Protein AF-A0A2X1RK72-F1 (afdb_monomer_lite)

Sequence (63 aa):
MANKNIMLRLGIYNLFNYRYVTWEAVRQTAQGAVNQHQNIGNYTRYAASGTKLYLNIRNEILN

Structure (mmCIF, N/CA/C/O backbone):
data_AF-A0A2X1RK72-F1
#
_entry.id   AF-A0A2X1RK72-F1
#
loop_
_atom_site.group_PDB
_atom_site.id
_atom_site.type_symbol
_atom_site.label_atom_id
_atom_site.label_alt_id
_atom_site.label_comp_id
_atom_site.label_asym_id
_atom_site.label_entity_id
_atom_site.label_seq_id
_atom_site.pdbx_PDB_ins_code
_atom_site.Cartn_x
_atom_site.Cartn_y
_atom_site.Cartn_z
_atom_site.occupancy
_atom_site.B_iso_or_equiv
_atom_site.auth_seq_id
_atom_site.auth_comp_id
_atom_site.auth_asym_id
_atom_site.auth_atom_id
_atom_site.pdbx_PDB_model_num
ATOM 1 N N . MET A 1 1 ? 14.485 -16.870 -41.108 1.00 48.22 1 MET A N 1
ATOM 2 C CA . MET A 1 1 ? 14.829 -16.849 -39.669 1.00 48.22 1 MET A CA 1
ATOM 3 C C . MET A 1 1 ? 14.072 -15.667 -39.077 1.00 48.22 1 MET A C 1
ATOM 5 O O . MET A 1 1 ? 14.383 -14.547 -39.451 1.00 48.22 1 MET A O 1
ATOM 9 N N . ALA A 1 2 ? 12.995 -15.894 -38.319 1.00 56.53 2 ALA A N 1
ATOM 10 C CA . ALA A 1 2 ? 12.196 -14.795 -37.765 1.00 56.53 2 ALA A CA 1
ATOM 11 C C . ALA A 1 2 ? 13.034 -14.012 -36.740 1.00 56.53 2 ALA A C 1
ATOM 13 O O . ALA A 1 2 ? 13.656 -14.627 -35.870 1.00 56.53 2 ALA A O 1
ATOM 14 N N . ASN A 1 3 ? 13.074 -12.683 -36.858 1.00 59.38 3 ASN A N 1
ATOM 15 C CA . ASN A 1 3 ? 13.767 -11.817 -35.905 1.00 59.38 3 ASN A CA 1
ATOM 16 C C . ASN A 1 3 ? 13.009 -11.867 -34.570 1.00 59.38 3 ASN A C 1
ATOM 18 O O . ASN A 1 3 ? 11.881 -11.384 -34.465 1.00 59.38 3 ASN A O 1
ATOM 22 N N . LYS A 1 4 ? 13.603 -12.514 -33.563 1.00 70.25 4 LYS A N 1
ATOM 23 C CA . LYS A 1 4 ? 13.071 -12.550 -32.198 1.00 70.25 4 LYS A CA 1
ATOM 24 C C . LYS A 1 4 ? 13.616 -11.349 -31.439 1.00 70.25 4 LYS A C 1
ATOM 26 O O . LYS A 1 4 ? 14.817 -11.286 -31.186 1.00 70.25 4 LYS A O 1
ATOM 31 N N . ASN A 1 5 ? 12.729 -10.450 -31.028 1.00 83.44 5 ASN A N 1
ATOM 32 C CA . ASN A 1 5 ? 13.091 -9.329 -30.170 1.00 83.44 5 ASN A CA 1
ATOM 33 C C . ASN A 1 5 ? 12.788 -9.690 -28.713 1.00 83.44 5 ASN A C 1
ATOM 35 O O . ASN A 1 5 ? 11.718 -10.214 -28.399 1.00 83.44 5 ASN A O 1
ATOM 39 N N . ILE A 1 6 ? 13.741 -9.420 -27.820 1.00 89.88 6 ILE A N 1
ATOM 40 C CA . ILE A 1 6 ? 13.580 -9.613 -26.376 1.00 89.88 6 ILE A CA 1
ATOM 41 C C . ILE A 1 6 ? 13.410 -8.238 -25.735 1.00 89.88 6 ILE A C 1
ATOM 43 O O . ILE A 1 6 ? 14.259 -7.365 -25.896 1.00 89.88 6 ILE A O 1
ATOM 47 N N . MET A 1 7 ? 12.323 -8.052 -24.990 1.00 91.19 7 MET A N 1
ATOM 48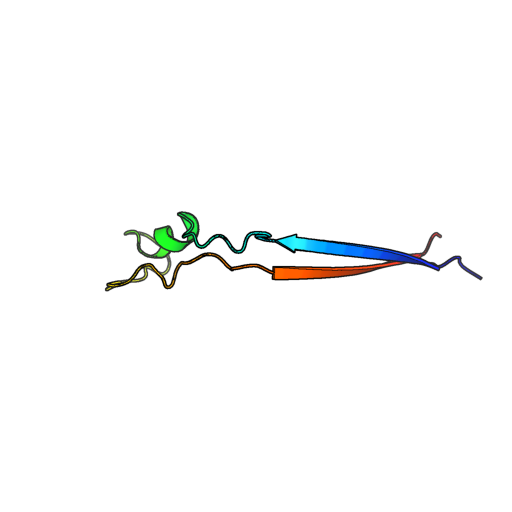 C CA . MET A 1 7 ? 12.053 -6.852 -24.207 1.00 91.19 7 MET A CA 1
ATOM 49 C C . MET A 1 7 ? 12.235 -7.145 -22.719 1.00 91.19 7 MET A C 1
ATOM 51 O O . MET A 1 7 ? 11.650 -8.084 -22.177 1.00 91.19 7 MET A O 1
ATOM 55 N N . LEU A 1 8 ? 13.012 -6.293 -22.054 1.00 94.31 8 LEU A N 1
ATOM 56 C CA . LEU A 1 8 ? 13.246 -6.326 -20.615 1.00 94.31 8 LEU A CA 1
ATOM 57 C C . LEU A 1 8 ? 12.583 -5.112 -19.955 1.00 94.31 8 LEU A C 1
ATOM 59 O O . LEU A 1 8 ? 12.773 -3.987 -20.412 1.00 94.31 8 LEU A O 1
ATOM 63 N N . ARG A 1 9 ? 11.839 -5.313 -18.864 1.00 96.38 9 ARG A N 1
ATOM 64 C CA . ARG A 1 9 ? 11.347 -4.227 -18.003 1.00 96.38 9 ARG A CA 1
ATOM 65 C C . ARG A 1 9 ? 11.755 -4.482 -16.564 1.00 96.38 9 ARG A C 1
ATOM 67 O O . ARG A 1 9 ? 11.489 -5.549 -16.020 1.00 96.38 9 ARG A O 1
ATOM 74 N N . LEU A 1 10 ? 12.364 -3.479 -15.953 1.00 97.69 10 LEU A N 1
ATOM 75 C CA . LEU A 1 10 ? 12.759 -3.478 -14.551 1.00 97.69 10 LEU A CA 1
ATOM 76 C C . LEU A 1 10 ? 12.009 -2.361 -13.832 1.00 97.69 10 LEU A C 1
ATOM 78 O O . LEU A 1 10 ? 11.796 -1.289 -14.397 1.00 97.69 10 LEU A O 1
ATOM 82 N N . GLY A 1 11 ? 11.601 -2.618 -12.596 1.00 97.62 11 GLY A N 1
ATOM 83 C CA . GLY A 1 11 ? 10.917 -1.642 -11.759 1.00 97.62 11 GLY A CA 1
ATOM 84 C C . GLY A 1 11 ? 11.325 -1.783 -10.303 1.00 97.62 11 GLY A C 1
ATOM 85 O O . GLY A 1 11 ? 11.576 -2.887 -9.821 1.00 97.62 11 GLY A O 1
ATOM 86 N N . ILE A 1 12 ? 11.378 -0.657 -9.600 1.00 97.69 12 ILE A N 1
ATOM 87 C CA . ILE A 1 12 ? 11.568 -0.612 -8.152 1.00 97.69 12 ILE A CA 1
ATOM 88 C C . ILE A 1 12 ? 10.338 0.067 -7.564 1.00 97.69 12 ILE A C 1
ATOM 90 O O . ILE A 1 12 ? 10.040 1.214 -7.892 1.00 97.69 12 ILE A O 1
ATOM 94 N N . TYR A 1 13 ? 9.621 -0.638 -6.697 1.00 97.69 13 TYR A N 1
ATOM 95 C CA . TYR A 1 13 ? 8.495 -0.089 -5.948 1.00 97.69 13 TYR A CA 1
ATOM 96 C C . TYR A 1 13 ? 8.953 0.306 -4.547 1.00 97.69 13 TYR A C 1
ATOM 98 O O . TYR A 1 13 ? 9.764 -0.397 -3.946 1.00 97.69 13 TYR A O 1
ATOM 106 N N . ASN A 1 14 ? 8.413 1.415 -4.027 1.00 97.31 14 ASN A N 1
ATOM 107 C CA . ASN A 1 14 ? 8.769 1.971 -2.717 1.00 97.31 14 ASN A CA 1
ATOM 108 C C . ASN A 1 14 ? 10.293 2.173 -2.556 1.00 97.31 14 ASN A C 1
ATOM 110 O O . ASN A 1 14 ? 10.928 1.580 -1.684 1.00 97.31 14 ASN A O 1
ATOM 114 N N . LEU A 1 15 ? 10.888 2.987 -3.437 1.00 96.81 15 LEU A N 1
ATOM 115 C CA . LEU A 1 15 ? 12.343 3.175 -3.550 1.00 96.81 15 LEU A CA 1
ATOM 116 C C . LEU A 1 15 ? 13.015 3.585 -2.231 1.00 96.81 15 LEU A C 1
ATOM 118 O O . LEU A 1 15 ? 14.091 3.095 -1.913 1.00 96.81 15 LEU A O 1
ATOM 122 N N . PHE A 1 16 ? 12.365 4.444 -1.447 1.00 97.75 16 PHE A N 1
ATOM 123 C CA . PHE A 1 16 ? 12.909 4.956 -0.185 1.00 97.75 16 PHE A CA 1
ATOM 124 C C . PHE A 1 16 ? 12.586 4.070 1.023 1.00 97.75 16 PHE A C 1
ATOM 126 O O . PHE A 1 16 ? 12.816 4.475 2.159 1.00 97.75 16 PHE A O 1
ATOM 133 N N . ASN A 1 17 ? 12.021 2.881 0.786 1.00 96.69 17 ASN A N 1
ATOM 134 C CA . ASN A 1 17 ? 11.570 1.955 1.820 1.00 96.69 17 ASN A CA 1
ATOM 135 C C . ASN A 1 17 ? 10.672 2.633 2.873 1.00 96.69 17 ASN A C 1
ATOM 137 O O . ASN A 1 17 ? 10.769 2.360 4.071 1.00 96.69 17 ASN A O 1
ATOM 141 N N . TYR A 1 18 ? 9.810 3.553 2.431 1.00 98.00 18 TYR A N 1
ATOM 142 C CA . TYR A 1 18 ? 8.937 4.288 3.331 1.00 98.00 18 TYR A CA 1
ATOM 143 C C . TYR A 1 18 ? 7.929 3.320 3.944 1.00 98.00 18 TYR A C 1
ATOM 145 O O . TYR A 1 18 ? 7.269 2.554 3.234 1.00 98.00 18 TYR A O 1
ATOM 153 N N . ARG A 1 19 ? 7.823 3.329 5.272 1.00 97.38 19 ARG A N 1
ATOM 154 C CA . ARG A 1 19 ? 6.894 2.466 5.998 1.00 97.38 19 ARG A CA 1
ATOM 155 C C . ARG A 1 19 ? 5.574 3.198 6.185 1.00 97.38 19 ARG A C 1
ATOM 157 O O . ARG A 1 19 ? 5.507 4.182 6.909 1.00 97.38 19 ARG A O 1
ATOM 164 N N . TYR A 1 20 ? 4.526 2.677 5.561 1.00 97.00 20 TYR A N 1
ATOM 165 C CA . TYR A 1 20 ? 3.176 3.220 5.645 1.00 97.00 20 TYR A CA 1
ATOM 166 C C . TYR A 1 20 ? 2.142 2.096 5.684 1.00 97.00 20 TYR A C 1
ATOM 168 O O . TYR A 1 20 ? 2.446 0.931 5.420 1.00 97.00 20 TYR A O 1
ATOM 176 N N . VAL A 1 21 ? 0.915 2.454 6.039 1.00 97.69 21 VAL A N 1
ATOM 177 C CA . VAL A 1 21 ? -0.250 1.570 6.055 1.00 97.69 21 VAL A CA 1
ATOM 178 C C . VAL A 1 21 ? -1.263 2.157 5.083 1.00 97.69 21 VAL A C 1
ATOM 180 O O . VAL A 1 21 ? -1.533 3.356 5.133 1.00 97.69 21 VAL A O 1
ATOM 183 N N . THR A 1 22 ? -1.800 1.333 4.189 1.00 97.31 22 THR A N 1
ATOM 184 C CA . THR A 1 22 ? -2.834 1.782 3.253 1.00 97.31 22 THR A CA 1
ATOM 185 C C . THR A 1 22 ? -4.213 1.673 3.885 1.00 97.31 22 THR A C 1
ATOM 187 O O . THR A 1 22 ? -4.489 0.769 4.682 1.00 97.31 22 THR A O 1
ATOM 190 N N . TRP A 1 23 ? -5.107 2.587 3.512 1.00 95.69 23 TRP A N 1
ATOM 191 C CA . TRP A 1 23 ? -6.488 2.553 3.981 1.00 95.69 23 TRP A CA 1
ATOM 192 C C . TRP A 1 23 ? -7.204 1.283 3.516 1.00 95.69 23 TRP A C 1
ATOM 194 O O . TRP A 1 23 ? -7.959 0.684 4.271 1.00 95.69 23 TRP A O 1
ATOM 204 N N . GLU A 1 24 ? -6.914 0.815 2.307 1.00 96.62 24 GLU A N 1
ATOM 205 C CA . GLU A 1 24 ? -7.475 -0.400 1.722 1.00 96.62 24 GLU A CA 1
ATOM 206 C C . GLU A 1 24 ? -7.163 -1.640 2.567 1.00 96.62 24 GLU A C 1
ATOM 208 O O . GLU A 1 24 ? -8.012 -2.520 2.713 1.00 96.62 24 GLU A O 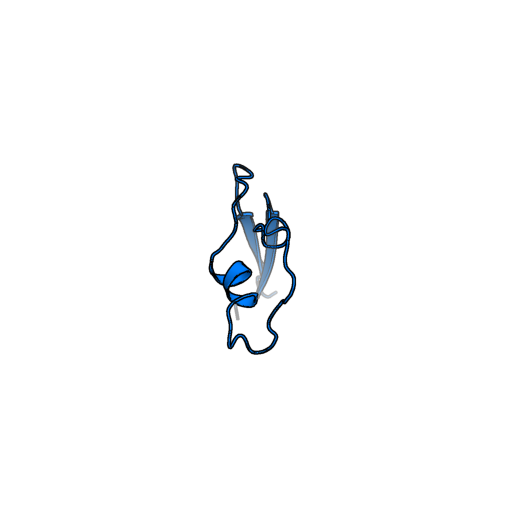1
ATOM 213 N N . ALA A 1 25 ? -5.962 -1.704 3.150 1.00 96.62 25 ALA A N 1
ATOM 214 C CA . ALA A 1 25 ? -5.579 -2.796 4.035 1.00 96.62 25 ALA A CA 1
ATOM 215 C C . ALA A 1 25 ? -6.306 -2.699 5.385 1.00 96.62 25 ALA A C 1
ATOM 217 O O . ALA A 1 25 ? -6.847 -3.692 5.866 1.00 96.62 25 ALA A O 1
ATOM 218 N N . VAL A 1 26 ? -6.395 -1.497 5.965 1.00 96.62 26 VAL A N 1
ATOM 219 C CA . VAL A 1 26 ? -7.102 -1.270 7.241 1.00 96.62 26 VAL A CA 1
ATOM 220 C C . VAL A 1 26 ? -8.611 -1.445 7.101 1.00 96.62 26 VAL A C 1
ATOM 222 O O . VAL A 1 26 ? -9.249 -1.945 8.018 1.00 96.62 26 VAL A O 1
ATOM 225 N N . ARG A 1 27 ? -9.199 -1.130 5.945 1.00 95.94 27 ARG A N 1
ATOM 226 C CA . ARG A 1 27 ? -10.633 -1.306 5.672 1.00 95.94 27 ARG A CA 1
ATOM 227 C C . ARG A 1 27 ? -11.109 -2.745 5.901 1.00 95.94 27 ARG A C 1
ATOM 229 O O . ARG A 1 27 ? -12.287 -2.954 6.169 1.00 95.94 27 ARG A O 1
ATOM 236 N N . GLN A 1 28 ? -10.2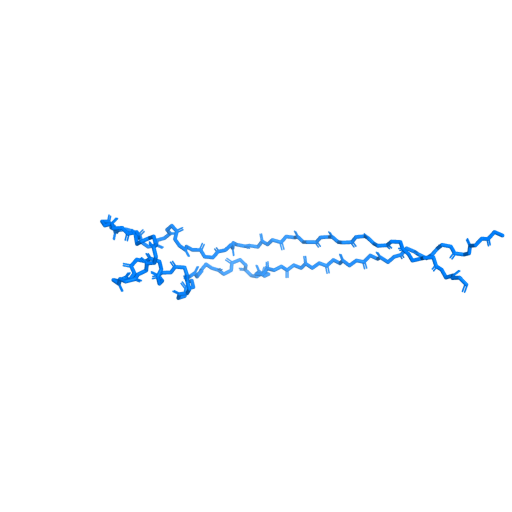11 -3.729 5.875 1.00 96.69 28 GLN A N 1
ATOM 237 C CA . GLN A 1 28 ? -10.512 -5.121 6.223 1.00 96.69 28 GLN A CA 1
ATOM 238 C C . GLN A 1 28 ? -10.938 -5.305 7.693 1.00 96.69 28 GLN A C 1
ATOM 240 O O . GLN A 1 28 ? -11.562 -6.309 8.021 1.00 96.69 28 GLN A O 1
ATOM 245 N N . THR A 1 29 ? -10.651 -4.350 8.586 1.00 95.81 29 THR A N 1
ATOM 246 C CA . THR A 1 29 ? -11.132 -4.360 9.982 1.00 95.81 29 THR A CA 1
ATOM 247 C C . THR A 1 29 ? -12.477 -3.664 10.164 1.00 95.81 29 THR A C 1
ATOM 249 O O . THR A 1 29 ? -13.087 -3.786 11.229 1.00 95.81 29 THR A O 1
ATOM 252 N N . ALA A 1 30 ? -12.936 -2.905 9.164 1.00 94.56 30 ALA A N 1
ATOM 253 C CA . ALA A 1 30 ? -14.163 -2.130 9.262 1.00 94.56 30 ALA A CA 1
ATOM 254 C C . ALA A 1 30 ? -15.387 -3.046 9.395 1.00 94.56 30 ALA A C 1
ATOM 256 O O . ALA A 1 30 ? -15.445 -4.135 8.817 1.00 94.56 30 ALA A O 1
ATOM 257 N N . GLN A 1 31 ? -16.385 -2.584 10.148 1.00 92.81 31 GLN A N 1
ATOM 258 C CA . GLN A 1 31 ? -17.666 -3.277 10.245 1.00 92.81 31 GLN A CA 1
ATOM 259 C C . GLN A 1 31 ? -18.307 -3.377 8.854 1.00 92.81 31 GLN A C 1
ATOM 261 O O . GLN A 1 31 ? -18.351 -2.398 8.111 1.00 92.81 31 GLN A O 1
ATOM 266 N N . GLY A 1 32 ? -18.768 -4.576 8.493 1.00 92.25 32 GLY A N 1
ATOM 267 C CA . GLY A 1 32 ? -19.333 -4.858 7.169 1.00 92.25 32 GLY A CA 1
ATOM 268 C C . GLY A 1 32 ? -18.314 -5.262 6.095 1.00 92.25 32 GLY A C 1
ATOM 269 O O . GLY A 1 32 ? -18.703 -5.481 4.950 1.00 92.25 32 GLY A O 1
ATOM 270 N N . ALA A 1 33 ? -17.024 -5.396 6.425 1.00 95.44 33 ALA A N 1
ATOM 271 C CA . ALA A 1 33 ? -16.075 -6.064 5.536 1.00 95.44 33 ALA A CA 1
ATOM 272 C C . ALA A 1 33 ? -16.454 -7.549 5.365 1.00 95.44 33 ALA A C 1
ATOM 274 O O . ALA A 1 33 ? -16.769 -8.219 6.346 1.00 95.44 33 ALA A O 1
ATOM 275 N N . VAL A 1 34 ? -16.385 -8.065 4.128 1.00 95.44 34 VAL A N 1
ATOM 276 C CA . VAL A 1 34 ? -16.817 -9.438 3.773 1.00 95.44 34 VAL A CA 1
ATOM 277 C C . VAL A 1 34 ? -16.183 -10.493 4.685 1.00 95.44 34 VAL A C 1
ATOM 279 O O . VAL A 1 34 ? -16.870 -11.395 5.146 1.00 95.44 34 VAL A O 1
ATOM 282 N N . ASN A 1 35 ? -14.890 -10.336 4.986 1.00 94.31 35 ASN A N 1
ATOM 283 C CA . ASN A 1 35 ? -14.146 -11.162 5.937 1.00 94.31 35 ASN A CA 1
ATOM 284 C C . ASN A 1 35 ? -13.506 -10.258 6.991 1.00 94.31 35 ASN A C 1
ATOM 286 O O . ASN A 1 35 ? -12.298 -10.019 6.972 1.00 94.31 35 ASN A O 1
ATOM 290 N N . GLN A 1 36 ? -14.336 -9.681 7.859 1.00 95.88 36 GLN A N 1
ATOM 291 C CA . GLN A 1 36 ? -13.874 -8.697 8.829 1.00 95.88 36 GLN A CA 1
ATOM 292 C C . GLN A 1 36 ? -12.800 -9.270 9.762 1.00 95.88 36 GLN A C 1
ATOM 294 O O . GLN A 1 36 ? -13.010 -10.249 10.476 1.00 95.88 36 GLN A O 1
ATOM 299 N N . HIS A 1 37 ? -11.665 -8.583 9.830 1.00 95.62 37 HIS A N 1
ATOM 300 C CA . HIS A 1 37 ? -10.634 -8.844 10.822 1.00 95.62 37 HIS A CA 1
ATOM 301 C C . HIS A 1 37 ? -11.023 -8.216 12.167 1.00 95.62 37 HIS A C 1
ATOM 303 O O . HIS A 1 37 ? -11.051 -6.992 12.311 1.00 95.62 37 HIS A O 1
ATOM 309 N N . GLN A 1 38 ? -11.317 -9.057 13.158 1.00 93.31 38 GLN A N 1
ATOM 310 C CA . GLN A 1 38 ? -11.742 -8.645 14.499 1.00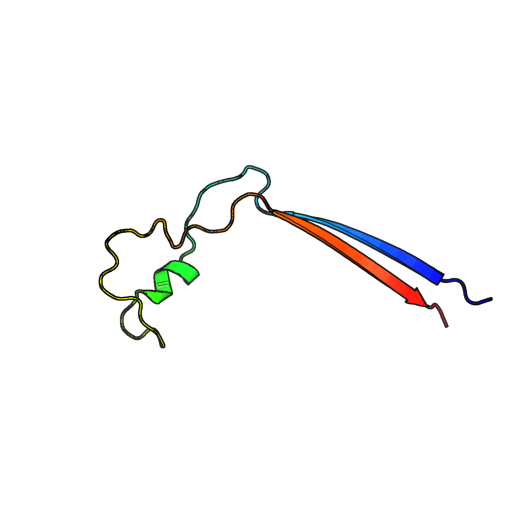 93.31 38 GLN A CA 1
ATOM 311 C C . GLN A 1 38 ? -10.589 -8.707 15.513 1.00 93.31 38 GLN A C 1
AT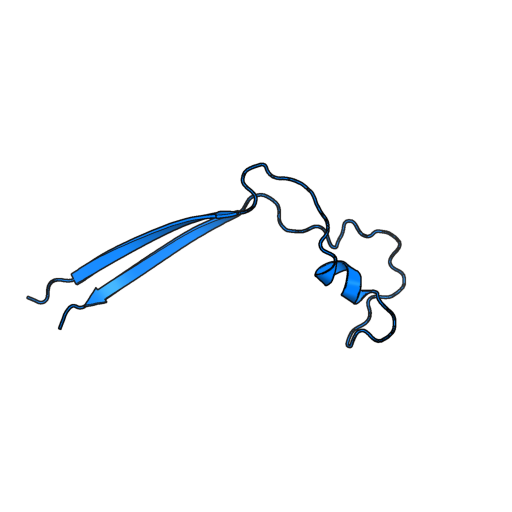OM 313 O O . GLN A 1 38 ? -9.573 -9.359 15.274 1.00 93.31 38 GLN A O 1
ATOM 318 N N . ASN A 1 39 ? -10.755 -8.028 16.655 1.00 90.81 39 ASN A N 1
ATOM 319 C CA . ASN A 1 39 ? -9.797 -8.012 17.772 1.00 90.81 39 ASN A CA 1
ATOM 320 C C . ASN A 1 39 ? -8.375 -7.586 17.367 1.00 90.81 39 ASN A C 1
ATOM 322 O O . ASN A 1 39 ? -7.374 -8.145 17.819 1.00 90.81 39 ASN A O 1
ATOM 326 N N . ILE A 1 40 ? -8.272 -6.584 16.491 1.00 91.44 40 ILE A N 1
ATOM 327 C CA . ILE A 1 40 ? -6.978 -6.098 16.021 1.00 91.44 40 ILE A CA 1
ATOM 328 C C . ILE A 1 40 ? -6.423 -5.054 16.987 1.00 91.44 40 ILE A C 1
ATOM 330 O O . ILE A 1 40 ? -6.772 -3.881 16.925 1.00 91.44 40 ILE A O 1
ATOM 334 N N . GLY A 1 41 ? -5.513 -5.492 17.858 1.00 86.88 41 GLY A N 1
ATOM 335 C CA . GLY A 1 41 ? -4.763 -4.604 18.754 1.00 86.88 41 GLY A CA 1
ATOM 336 C C . GLY A 1 41 ? -3.576 -3.895 18.090 1.00 86.88 41 GLY A C 1
ATOM 337 O O . GLY A 1 41 ? -3.036 -2.948 18.649 1.00 86.88 41 GLY A O 1
ATOM 338 N N . ASN A 1 42 ? -3.148 -4.340 16.901 1.00 91.81 42 ASN A N 1
ATOM 339 C CA . ASN A 1 42 ? -1.980 -3.787 16.216 1.00 91.81 42 ASN A CA 1
ATOM 340 C C . ASN A 1 42 ? -2.178 -3.724 14.691 1.00 91.81 42 ASN A C 1
ATOM 342 O O . ASN A 1 42 ? -2.258 -4.750 14.012 1.00 91.81 42 ASN A O 1
ATOM 346 N N . TYR A 1 43 ? -2.189 -2.503 14.151 1.00 94.31 43 TYR A N 1
ATOM 347 C CA . TYR A 1 43 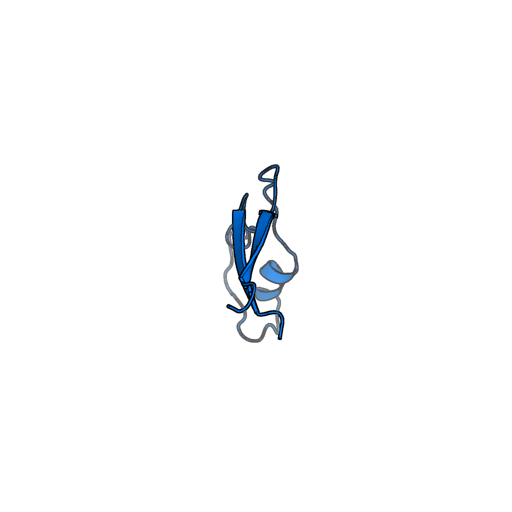? -2.377 -2.223 12.724 1.00 94.31 43 TYR A CA 1
ATOM 348 C C . TYR A 1 43 ? -1.096 -2.347 11.884 1.00 94.31 43 TYR A C 1
ATOM 350 O O . TYR A 1 43 ? -1.162 -2.310 10.659 1.00 94.31 43 TYR A O 1
ATOM 358 N N . THR A 1 44 ? 0.073 -2.564 12.498 1.00 94.62 44 THR A N 1
ATOM 359 C CA . THR A 1 44 ? 1.347 -2.737 11.769 1.00 94.62 44 THR A CA 1
ATOM 360 C C . THR A 1 44 ? 1.354 -3.941 10.830 1.00 94.62 44 THR A C 1
ATOM 362 O O . THR A 1 44 ? 2.142 -3.966 9.885 1.00 94.62 44 THR A O 1
ATOM 365 N N . ARG A 1 45 ? 0.462 -4.914 11.053 1.00 93.44 45 ARG A N 1
ATOM 366 C CA . ARG A 1 45 ? 0.260 -6.067 10.167 1.00 93.44 45 ARG A CA 1
ATOM 367 C C . ARG A 1 45 ? -0.336 -5.702 8.803 1.00 93.44 45 ARG A C 1
ATOM 369 O O . ARG A 1 45 ? -0.233 -6.495 7.878 1.00 93.44 45 ARG A O 1
ATOM 376 N N . TYR A 1 46 ? -0.935 -4.517 8.689 1.00 96.94 46 TYR A N 1
ATOM 377 C CA . TYR A 1 46 ? -1.460 -3.949 7.443 1.00 96.94 46 TYR A CA 1
ATOM 378 C C . TYR A 1 46 ? -0.463 -3.022 6.751 1.00 96.94 46 TYR A C 1
ATOM 380 O O . TYR A 1 46 ? -0.826 -2.324 5.804 1.00 96.94 46 TYR A O 1
ATOM 388 N N . ALA A 1 47 ? 0.782 -2.967 7.235 1.00 97.12 47 ALA A N 1
ATOM 389 C CA . ALA A 1 47 ? 1.813 -2.184 6.580 1.00 97.12 47 ALA A CA 1
ATOM 390 C C . ALA A 1 47 ? 1.959 -2.626 5.121 1.00 97.12 47 ALA A C 1
ATOM 392 O O . ALA A 1 47 ? 2.037 -3.820 4.818 1.00 97.12 47 ALA A O 1
ATOM 393 N N . ALA A 1 48 ? 2.006 -1.639 4.232 1.00 97.31 48 ALA A N 1
ATOM 394 C CA . ALA A 1 48 ? 2.308 -1.861 2.835 1.00 97.31 48 ALA A CA 1
ATOM 395 C C . ALA A 1 48 ? 3.703 -2.481 2.686 1.00 97.31 48 ALA A C 1
ATOM 397 O O . ALA A 1 48 ? 4.545 -2.422 3.591 1.00 97.31 48 ALA A O 1
ATOM 398 N N . SER A 1 49 ? 3.958 -3.078 1.523 1.00 96.50 49 SER A N 1
ATOM 399 C CA . SER A 1 49 ? 5.272 -3.651 1.252 1.00 96.50 49 SER A CA 1
ATOM 400 C C . SER A 1 49 ? 6.365 -2.578 1.297 1.00 96.50 49 SER A C 1
ATOM 402 O O . SER A 1 49 ? 6.172 -1.453 0.826 1.00 96.50 49 SER A O 1
ATOM 404 N N . GLY A 1 50 ? 7.525 -2.947 1.845 1.00 96.44 50 GLY A N 1
ATOM 405 C CA . GLY A 1 50 ? 8.754 -2.160 1.727 1.00 96.44 50 GLY A CA 1
ATOM 406 C C . GLY A 1 50 ? 9.272 -2.135 0.286 1.00 96.44 50 GLY A C 1
ATOM 407 O O . GLY A 1 50 ? 8.533 -2.414 -0.661 1.00 96.44 50 GLY A O 1
ATOM 408 N N . THR A 1 51 ? 10.553 -1.833 0.099 1.00 97.69 51 THR A N 1
ATOM 409 C CA . THR A 1 51 ? 11.144 -1.827 -1.246 1.00 97.69 51 THR A CA 1
ATOM 410 C C . THR A 1 51 ? 11.035 -3.197 -1.917 1.00 97.69 51 THR A C 1
ATOM 412 O O . THR A 1 51 ? 11.369 -4.231 -1.330 1.00 97.69 51 THR A O 1
ATOM 415 N N . LYS A 1 52 ? 10.570 -3.213 -3.168 1.00 97.69 52 LYS A N 1
ATOM 416 C CA . LYS A 1 52 ? 10.431 -4.430 -3.977 1.00 97.69 52 LYS A CA 1
ATOM 417 C C . LYS A 1 52 ? 11.017 -4.221 -5.364 1.00 97.69 52 LYS A C 1
ATOM 419 O O . LYS A 1 52 ? 10.728 -3.222 -6.019 1.00 97.69 52 LYS A O 1
ATOM 424 N N . LEU A 1 53 ? 11.803 -5.197 -5.807 1.00 97.38 53 LEU A N 1
ATOM 425 C CA . LEU A 1 53 ? 12.333 -5.273 -7.163 1.00 97.38 53 LEU A CA 1
ATOM 426 C C . LEU A 1 53 ? 11.386 -6.094 -8.036 1.00 97.38 53 LEU A C 1
ATOM 428 O O . LEU A 1 53 ? 10.884 -7.136 -7.615 1.00 97.38 53 LEU A O 1
ATOM 432 N N . TYR A 1 54 ? 11.166 -5.620 -9.252 1.00 97.00 54 TYR A N 1
ATOM 433 C CA . TYR A 1 54 ? 10.358 -6.274 -10.266 1.00 97.00 54 TYR A CA 1
ATOM 434 C C . TYR A 1 54 ? 11.160 -6.410 -11.556 1.00 97.00 54 TYR A C 1
ATOM 436 O O . TYR A 1 54 ? 11.821 -5.465 -11.987 1.00 97.00 54 TYR A O 1
ATOM 444 N N . LEU A 1 55 ? 11.062 -7.584 -12.176 1.00 97.06 55 LEU A N 1
ATOM 445 C CA . LEU A 1 55 ? 11.668 -7.896 -13.459 1.00 97.06 55 LEU A CA 1
ATOM 446 C C . LEU A 1 55 ? 10.643 -8.596 -14.354 1.00 97.06 55 LEU A C 1
ATOM 448 O O . LEU A 1 55 ? 10.008 -9.566 -13.947 1.00 97.06 55 LEU A O 1
ATOM 452 N N . ASN A 1 56 ? 10.521 -8.124 -15.589 1.00 97.00 56 ASN A N 1
ATOM 453 C CA . ASN A 1 56 ? 9.711 -8.733 -16.631 1.00 97.00 56 ASN A CA 1
ATOM 454 C C . ASN A 1 56 ? 10.542 -8.931 -17.893 1.00 97.00 56 ASN A C 1
ATOM 456 O O . ASN A 1 56 ? 11.218 -8.009 -18.348 1.00 97.00 56 ASN A O 1
ATOM 460 N N . ILE A 1 57 ? 10.456 -10.128 -18.459 1.00 94.56 57 ILE A N 1
ATOM 461 C CA . ILE A 1 57 ? 11.088 -10.487 -19.724 1.00 94.56 57 ILE A CA 1
ATOM 462 C C . ILE A 1 57 ? 9.968 -10.922 -20.661 1.00 94.56 57 ILE A C 1
ATOM 464 O O . ILE A 1 57 ? 9.157 -11.778 -20.307 1.00 94.56 57 ILE A O 1
ATOM 468 N N . ARG A 1 58 ? 9.923 -10.336 -21.853 1.00 92.69 58 ARG A N 1
ATOM 469 C CA . ARG A 1 58 ? 8.956 -10.672 -22.896 1.00 92.69 58 ARG A CA 1
ATOM 470 C C . ARG A 1 58 ? 9.691 -10.959 -24.195 1.00 92.69 58 ARG A C 1
ATOM 472 O O . ARG A 1 58 ? 10.563 -10.196 -24.590 1.00 92.69 58 ARG A O 1
ATOM 479 N N . ASN A 1 59 ? 9.285 -12.026 -24.873 1.00 90.19 59 ASN A N 1
ATOM 480 C CA . ASN A 1 59 ? 9.689 -12.287 -26.249 1.00 90.19 59 ASN A CA 1
ATOM 481 C C . ASN A 1 59 ? 8.600 -11.783 -27.195 1.00 90.19 59 ASN A C 1
ATOM 483 O O . ASN A 1 59 ? 7.427 -12.106 -27.005 1.00 90.19 59 ASN A O 1
ATOM 487 N N . GLU A 1 60 ? 8.998 -11.042 -28.220 1.00 78.06 60 GLU A N 1
ATOM 488 C CA . GLU A 1 60 ? 8.127 -10.616 -29.309 1.00 78.06 60 GLU A CA 1
ATOM 489 C C . GLU A 1 60 ? 8.602 -11.280 -30.603 1.00 78.06 60 GLU A C 1
ATOM 491 O O . GLU A 1 60 ? 9.777 -11.208 -30.975 1.00 78.06 60 GLU A O 1
ATOM 496 N N . ILE A 1 61 ? 7.685 -11.991 -31.258 1.00 72.62 61 ILE A N 1
ATOM 497 C CA . ILE A 1 61 ? 7.892 -12.519 -32.603 1.00 72.62 61 ILE A CA 1
ATOM 498 C C . ILE A 1 61 ? 7.239 -11.511 -33.539 1.00 72.62 61 ILE A C 1
ATOM 500 O O . ILE A 1 61 ? 6.022 -11.339 -33.505 1.00 72.62 61 ILE A O 1
ATOM 504 N N . LEU A 1 62 ? 8.058 -10.821 -34.328 1.00 62.22 62 LEU A N 1
ATOM 505 C CA . LEU A 1 62 ? 7.573 -10.001 -35.429 1.00 62.22 62 LEU A CA 1
ATOM 506 C C . LEU A 1 62 ? 7.254 -10.959 -36.583 1.00 62.22 62 LEU A C 1
ATOM 508 O O . LEU A 1 62 ? 8.168 -11.596 -37.114 1.00 62.22 62 LEU A O 1
ATOM 512 N N . ASN A 1 63 ? 5.960 -11.122 -36.871 1.00 60.75 63 ASN A N 1
ATOM 513 C CA . ASN A 1 63 ? 5.467 -11.850 -38.044 1.00 60.75 63 ASN A CA 1
ATOM 514 C C . ASN A 1 63 ? 5.644 -11.012 -39.308 1.00 60.75 63 ASN A C 1
ATOM 516 O O . ASN A 1 63 ? 5.365 -9.794 -39.234 1.00 60.75 63 ASN A O 1
#

pLDDT: mean 91.15, std 11.36, range [48.22, 98.0]

Organism: Haemophilus influenzae (NCBI:txid727)

Foldseek 3Di:
DFDKDKDKDKDKPQVVQDKDADPVLVCLCDPPRPNHDPPDPDRSVRIDDGIDIDMDMDIDGDD

InterPro domains:
  IPR036942 TonB-dependent receptor-like, beta-barrel domain superfamily [G3DSA:2.40.170.20] (1-60)

Radius of gyration: 19.93 Å; chains: 1; bounding box: 34×22×58 Å

Secondary structure (DSSP, 8-state):
---EEEEEEEEEESTT----B-HHHHGGGSTT-TT---S-S-GGGGBPP-SEEEEEEEEEE--